Protein AF-A0A6F9BUR2-F1 (afdb_monomer_lite)

Radius of gyration: 15.62 Å; chains: 1; bounding box: 40×24×47 Å

Sequence (152 aa):
MTHLIFPTGSMTHQIFPTGSMTHQIFPTGSMTHQIFPTGSMTHQIFPTGSMTHQIFPTGSMTHQLCPKGSMTHLIFPTGSMTHQIFPTDIFYRFYDPPDISYWFHDPPDITYRFHDLPDISYRFHDPPDISYRFHDPPDISYRFHDPPDISY

Secondary structure (DSSP, 8-state):
-EEEE---SEEEEEE---SSEEEEE---SEEEEEE--SSEEEEEE--SSEEEEEE--SSEEEEEE--SS-EEEEE--SS-EEEEE---S---B-----S-EEEEES--S--EE--S--S-EEEEES--S--EE-SS----EEEEES------

Foldseek 3Di:
DEAEEEADEEDEEEDEAEEEYEYEYEYAEEYEYEYEYAYEYEYEYEYQYEYEYEYEYAYEYEYEYEYNYEYEYEYHYPYAYDYEYEYDDYEYEYEDDAAYEYEYEDDPAYEYEYDDDDEYEYEYEDDEPYDYDDDDDDDYHYDYDDDYDDDD

pLDDT: mean 70.9, std 20.81, range [29.42, 96.5]

Structure (mmCIF, N/CA/C/O backbone):
data_AF-A0A6F9BUR2-F1
#
_entry.id   AF-A0A6F9BUR2-F1
#
loop_
_atom_site.group_PDB
_atom_site.id
_atom_site.type_symbol
_atom_site.label_atom_id
_atom_site.label_alt_id
_atom_site.label_comp_id
_atom_site.label_asym_id
_atom_site.label_entity_id
_atom_site.label_seq_id
_atom_site.pdbx_PDB_ins_code
_atom_site.Cartn_x
_atom_site.Cartn_y
_atom_site.Cartn_z
_atom_site.occupancy
_atom_site.B_iso_or_equiv
_atom_site.auth_seq_id
_atom_site.auth_comp_id
_atom_site.auth_asym_id
_atom_site.auth_atom_id
_atom_site.pdbx_PDB_model_num
ATOM 1 N N . MET A 1 1 ? -4.525 -10.184 14.004 1.00 90.44 1 MET A N 1
ATOM 2 C CA . MET A 1 1 ? -5.725 -9.316 14.128 1.00 90.44 1 MET A CA 1
ATOM 3 C C . MET A 1 1 ? -6.106 -8.829 12.739 1.00 90.44 1 MET A C 1
ATOM 5 O O . MET A 1 1 ? -5.194 -8.565 11.968 1.00 90.44 1 MET A O 1
ATOM 9 N N . THR A 1 2 ? -7.395 -8.682 12.430 1.00 93.38 2 THR A N 1
ATOM 10 C CA . THR A 1 2 ? -7.849 -8.095 11.158 1.00 93.38 2 THR A CA 1
ATOM 11 C C . THR A 1 2 ? -8.564 -6.771 11.409 1.00 93.38 2 THR A C 1
ATOM 13 O O . THR A 1 2 ? -9.394 -6.697 12.313 1.00 93.38 2 THR A O 1
ATOM 16 N N . HIS A 1 3 ? -8.248 -5.741 10.622 1.00 93.81 3 HIS A N 1
ATOM 17 C CA . HIS A 1 3 ? -8.877 -4.422 10.691 1.00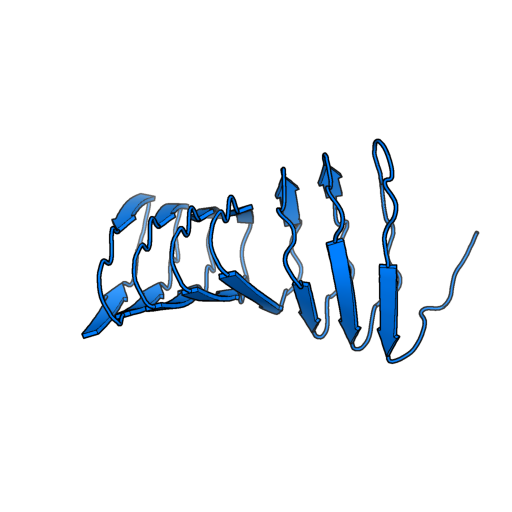 93.81 3 HIS A CA 1
ATOM 18 C C . HIS A 1 3 ? -9.359 -3.978 9.305 1.00 93.81 3 HIS A C 1
ATOM 20 O O . HIS A 1 3 ? -8.564 -3.916 8.367 1.00 93.81 3 HIS A O 1
ATOM 26 N N . LEU A 1 4 ? -10.650 -3.667 9.186 1.00 96.44 4 LEU A N 1
ATOM 27 C CA . LEU A 1 4 ? -11.358 -3.419 7.927 1.00 96.44 4 LEU A CA 1
ATOM 28 C C . LEU A 1 4 ? -12.094 -2.078 7.989 1.00 96.44 4 LEU A C 1
ATOM 30 O O . LEU A 1 4 ? -12.817 -1.834 8.955 1.00 96.44 4 LEU A O 1
ATOM 34 N N . ILE A 1 5 ? -11.924 -1.219 6.978 1.00 94.06 5 ILE A N 1
ATOM 35 C CA . ILE A 1 5 ? -12.526 0.126 6.961 1.00 94.06 5 ILE A CA 1
ATOM 36 C C . ILE A 1 5 ? -13.058 0.477 5.572 1.00 94.06 5 ILE A C 1
ATOM 38 O O . ILE A 1 5 ? -12.388 0.260 4.561 1.00 94.06 5 ILE A O 1
ATOM 42 N N . PHE A 1 6 ? -14.229 1.118 5.553 1.00 95.69 6 PHE A N 1
ATOM 43 C CA . PHE A 1 6 ? -14.920 1.584 4.347 1.00 95.69 6 PHE A CA 1
ATOM 44 C C . PHE A 1 6 ? -15.218 3.092 4.420 1.00 95.69 6 PHE A C 1
ATOM 46 O O . PHE A 1 6 ? -16.336 3.494 4.744 1.00 95.69 6 PHE A O 1
ATOM 53 N N . PRO A 1 7 ? -14.219 3.955 4.171 1.00 90.50 7 PRO A N 1
ATOM 54 C CA . PRO A 1 7 ? -14.398 5.399 4.178 1.00 90.50 7 PRO A CA 1
ATOM 55 C C . PRO A 1 7 ? -15.348 5.923 3.100 1.00 90.50 7 PRO A C 1
ATOM 57 O O . PRO A 1 7 ? -15.116 5.707 1.907 1.00 90.50 7 PRO A O 1
ATOM 60 N N . THR A 1 8 ? -16.336 6.723 3.506 1.00 88.19 8 THR A N 1
ATOM 61 C CA . THR A 1 8 ? -17.154 7.542 2.599 1.00 88.19 8 THR A CA 1
ATOM 62 C C . THR A 1 8 ? -16.963 9.023 2.928 1.00 88.19 8 THR A C 1
ATOM 64 O O . THR A 1 8 ? -17.101 9.414 4.086 1.00 88.19 8 THR A O 1
ATOM 67 N N . GLY A 1 9 ? -16.660 9.857 1.931 1.00 87.00 9 GLY A N 1
ATOM 68 C CA . GLY A 1 9 ? -16.415 11.293 2.128 1.00 87.00 9 GLY A CA 1
ATOM 69 C C . GLY A 1 9 ? -14.948 11.640 2.409 1.00 87.00 9 GLY A C 1
ATOM 70 O O . GLY A 1 9 ? -14.052 10.965 1.911 1.00 87.00 9 GLY A O 1
ATOM 71 N N . SER A 1 10 ? -14.702 12.728 3.146 1.00 93.94 10 SER A N 1
ATOM 72 C CA . SER A 1 10 ? -13.347 13.192 3.480 1.00 93.94 10 SER A CA 1
ATOM 73 C C . SER A 1 10 ? -12.904 12.637 4.830 1.00 93.94 10 SER A C 1
ATOM 75 O O . SER A 1 10 ? -13.572 12.906 5.829 1.00 93.94 10 SER A O 1
ATOM 77 N N . MET A 1 11 ? -11.803 11.881 4.884 1.00 94.19 11 MET A N 1
ATOM 78 C CA . MET A 1 11 ? -11.294 11.312 6.138 1.00 94.19 11 MET A CA 1
ATOM 79 C C . MET A 1 11 ? -9.768 11.308 6.240 1.00 94.19 11 MET A C 1
ATOM 81 O O . MET A 1 11 ? -9.056 11.084 5.263 1.00 94.19 11 MET A O 1
ATOM 85 N N . THR A 1 12 ? -9.283 11.457 7.471 1.00 95.06 12 THR A N 1
ATOM 86 C CA . THR A 1 12 ? -7.897 11.163 7.844 1.00 95.06 12 THR A CA 1
ATOM 87 C C . THR A 1 12 ? -7.883 9.925 8.727 1.00 95.06 12 THR A C 1
ATOM 89 O O . THR A 1 12 ? -8.633 9.855 9.700 1.00 95.06 12 THR A O 1
ATOM 92 N N . HIS A 1 13 ? -7.036 8.949 8.404 1.00 94.12 13 HIS A N 1
ATOM 93 C CA . HIS A 1 13 ? -6.925 7.718 9.179 1.00 94.12 13 HIS A CA 1
ATOM 94 C C . HIS A 1 13 ? -5.467 7.321 9.424 1.00 94.12 13 HIS A C 1
ATOM 96 O O . HIS A 1 13 ? -4.675 7.242 8.486 1.00 94.12 13 HIS A O 1
ATOM 102 N N . GLN A 1 14 ? -5.135 7.033 10.682 1.00 95.56 14 GLN A N 1
ATOM 103 C CA . GLN A 1 14 ? -3.802 6.621 11.118 1.00 95.56 14 GLN A CA 1
ATOM 104 C C . GLN A 1 14 ? -3.872 5.318 11.914 1.00 95.56 14 GLN A C 1
ATOM 106 O O . GLN A 1 14 ? -4.780 5.156 12.732 1.00 95.56 14 GLN A O 1
ATOM 111 N N . ILE A 1 15 ? -2.899 4.422 11.719 1.00 93.62 15 ILE A N 1
ATOM 112 C CA . ILE A 1 15 ? -2.763 3.190 12.515 1.00 93.62 15 ILE A CA 1
ATOM 113 C C . ILE A 1 15 ? -1.310 2.859 12.867 1.00 93.62 15 ILE A C 1
ATOM 115 O O . ILE A 1 15 ? -0.385 3.108 12.093 1.00 93.62 15 ILE A O 1
ATOM 119 N N . PHE A 1 16 ? -1.143 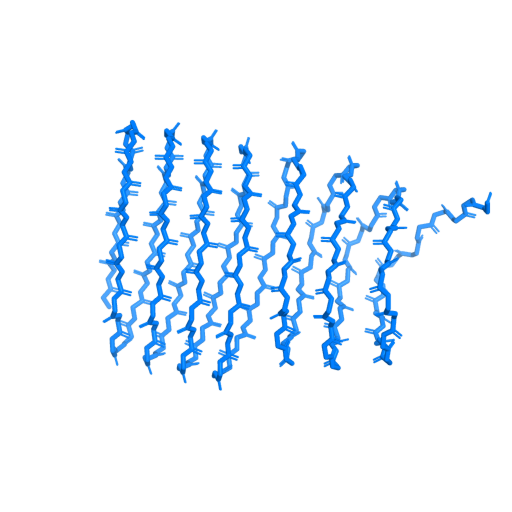2.234 14.036 1.00 94.88 16 PHE A N 1
ATOM 120 C CA . PHE A 1 16 ? 0.149 1.911 14.654 1.00 94.88 16 PHE A CA 1
ATOM 121 C C . PHE A 1 16 ? 0.188 0.445 15.135 1.00 94.88 16 PHE A C 1
ATOM 123 O O . PHE A 1 16 ? 0.135 0.184 16.340 1.00 94.88 16 PHE A O 1
ATOM 130 N N . PRO A 1 17 ? 0.189 -0.552 14.233 1.00 90.69 17 PRO A N 1
ATOM 131 C CA . PRO A 1 17 ? 0.186 -1.953 14.643 1.00 90.69 17 PRO A CA 1
ATOM 132 C C . PRO A 1 17 ? 1.563 -2.423 15.133 1.00 90.69 17 PRO A C 1
ATOM 134 O O . PRO A 1 17 ? 2.567 -2.300 14.431 1.00 90.69 17 PRO A O 1
ATOM 137 N N . THR A 1 18 ? 1.593 -3.026 16.324 1.00 89.50 18 THR A N 1
ATOM 138 C CA . THR A 1 18 ? 2.821 -3.518 16.981 1.00 89.50 18 THR A CA 1
ATOM 139 C C . THR A 1 18 ? 3.006 -5.038 16.931 1.00 89.50 18 THR A C 1
ATOM 141 O O . THR A 1 18 ? 4.087 -5.542 17.214 1.00 89.50 18 THR A O 1
ATOM 144 N N . GLY A 1 19 ? 1.964 -5.785 16.556 1.00 89.12 19 GLY A N 1
ATOM 145 C CA . GLY A 1 19 ? 1.982 -7.245 16.416 1.00 89.12 19 GLY A CA 1
ATOM 146 C C . GLY A 1 19 ? 1.638 -7.694 14.997 1.00 89.12 19 GLY A C 1
ATOM 147 O O . GLY A 1 19 ? 1.762 -6.924 14.050 1.00 89.12 19 GLY A O 1
ATOM 148 N N . SER A 1 20 ? 1.174 -8.939 14.849 1.00 94.56 20 SER A N 1
ATOM 149 C CA . SER A 1 20 ? 0.698 -9.443 13.556 1.00 94.56 20 SER A CA 1
ATOM 150 C C . SER A 1 20 ? -0.698 -8.900 13.211 1.00 94.56 20 SER A C 1
ATOM 152 O O . SER A 1 20 ? -1.690 -9.201 13.898 1.00 94.56 20 SER A O 1
ATOM 154 N N . MET A 1 21 ? -0.787 -8.097 12.146 1.00 95.19 21 MET A N 1
ATOM 155 C CA . MET A 1 21 ? -2.038 -7.490 11.677 1.00 95.19 21 MET A CA 1
ATOM 156 C C . MET A 1 21 ? -2.237 -7.655 10.168 1.00 95.19 21 MET A C 1
ATOM 158 O O . MET A 1 21 ? -1.326 -7.437 9.375 1.00 95.19 21 MET A O 1
ATOM 162 N N . THR A 1 22 ? -3.478 -7.931 9.779 1.00 96.25 22 THR A N 1
ATOM 163 C CA . THR A 1 22 ? -3.977 -7.693 8.425 1.00 96.25 22 THR A CA 1
ATOM 164 C C . THR A 1 22 ? -4.857 -6.447 8.438 1.00 96.25 22 THR A C 1
ATOM 166 O O . THR A 1 22 ? -5.807 -6.373 9.219 1.00 96.25 22 THR A O 1
ATOM 169 N N . HIS A 1 23 ? -4.557 -5.464 7.593 1.00 96.25 23 HIS A N 1
ATOM 170 C CA . HIS A 1 23 ? -5.360 -4.250 7.465 1.00 96.25 23 HIS A CA 1
ATOM 171 C C . HIS A 1 23 ? -5.807 -4.035 6.026 1.00 96.25 23 HIS A C 1
ATOM 173 O O . HIS A 1 23 ? -4.970 -3.983 5.125 1.00 96.25 23 HIS A O 1
ATOM 179 N N . GLN A 1 24 ? -7.112 -3.864 5.838 1.00 96.50 24 GLN A N 1
ATOM 180 C CA . GLN A 1 24 ? -7.725 -3.598 4.544 1.00 96.50 24 GLN A CA 1
ATOM 181 C C . GLN A 1 24 ? -8.527 -2.296 4.581 1.00 96.50 24 GLN A C 1
ATOM 183 O O . GLN A 1 24 ? -9.287 -2.055 5.528 1.00 96.50 24 GLN A O 1
ATOM 188 N N . ILE A 1 25 ? -8.384 -1.475 3.540 1.00 95.25 25 ILE A N 1
ATOM 189 C CA . ILE A 1 25 ? -9.086 -0.193 3.428 1.00 95.25 25 ILE A CA 1
ATOM 190 C C . ILE A 1 25 ? -9.626 0.052 2.015 1.00 95.25 25 ILE A C 1
ATOM 192 O O . ILE A 1 25 ? -8.930 -0.145 1.018 1.00 95.25 25 ILE A O 1
ATOM 196 N N . PHE A 1 26 ? -10.879 0.507 1.949 1.00 95.31 26 PHE A N 1
ATOM 197 C CA . PHE A 1 26 ? -11.633 0.699 0.704 1.00 95.31 26 PHE A CA 1
ATOM 198 C C . PHE A 1 26 ? -12.236 2.115 0.637 1.00 95.31 26 PHE A C 1
ATOM 200 O O . PHE A 1 26 ? -13.441 2.285 0.847 1.00 95.31 26 PHE A O 1
ATOM 207 N N . PRO A 1 27 ? -11.423 3.170 0.435 1.00 92.38 27 PRO A N 1
ATOM 208 C CA . PRO A 1 27 ? -11.922 4.538 0.430 1.00 92.38 27 PRO A CA 1
ATOM 209 C C . PRO A 1 27 ? -12.571 4.913 -0.903 1.00 92.38 27 PRO A C 1
ATOM 211 O O . PRO A 1 27 ? -11.995 4.728 -1.977 1.00 92.38 27 PRO A O 1
ATOM 214 N N . THR A 1 28 ? -13.760 5.511 -0.810 1.00 90.81 28 THR A N 1
ATOM 215 C CA . THR A 1 28 ? -14.534 5.985 -1.973 1.00 90.81 28 THR A CA 1
ATOM 216 C C . THR A 1 28 ? -14.525 7.507 -2.145 1.00 90.81 28 THR A C 1
ATOM 218 O O . THR A 1 28 ? -14.855 8.001 -3.218 1.00 90.81 28 THR A O 1
ATOM 221 N N . GLY A 1 29 ? -14.137 8.259 -1.109 1.00 88.44 29 GLY A N 1
ATOM 222 C CA . GLY A 1 29 ? -14.029 9.721 -1.137 1.00 88.44 29 GLY A CA 1
ATOM 223 C C . GLY A 1 29 ? -12.583 10.225 -1.151 1.00 88.44 29 GLY A C 1
ATOM 224 O O . GLY A 1 29 ? -11.706 9.597 -1.738 1.00 88.44 29 GLY A O 1
ATOM 225 N N . SER A 1 30 ? -12.339 11.371 -0.515 1.00 92.00 30 SER A N 1
ATOM 226 C CA . SER A 1 30 ? -10.984 11.900 -0.327 1.00 92.00 30 SER A CA 1
ATOM 227 C C . SER A 1 30 ? -10.394 11.335 0.961 1.00 92.00 30 SER A C 1
ATOM 229 O O . SER A 1 30 ? -11.011 11.456 2.020 1.00 92.00 30 SER A O 1
ATOM 231 N N . MET A 1 31 ? -9.216 10.721 0.906 1.00 93.88 31 MET A N 1
ATOM 232 C CA . MET A 1 31 ? -8.597 10.159 2.102 1.00 93.88 31 MET A CA 1
ATOM 233 C C . MET A 1 31 ? -7.117 10.495 2.225 1.00 93.88 31 MET A C 1
ATOM 235 O O . MET A 1 31 ? -6.346 10.305 1.290 1.00 93.88 31 MET A O 1
ATOM 239 N N . THR A 1 32 ? -6.714 10.868 3.438 1.00 94.94 32 THR A N 1
ATOM 240 C CA . THR A 1 32 ? -5.319 10.790 3.873 1.00 94.94 32 THR A CA 1
ATOM 241 C C . THR A 1 32 ? -5.162 9.591 4.799 1.00 94.94 32 THR A C 1
ATOM 243 O O . THR A 1 32 ? -5.810 9.525 5.846 1.00 94.94 32 THR A O 1
ATOM 246 N N . HIS A 1 33 ? -4.308 8.640 4.434 1.00 95.06 33 HIS A N 1
ATOM 247 C CA . HIS A 1 33 ? -4.066 7.445 5.234 1.00 95.06 33 HIS A CA 1
ATOM 248 C C . HIS A 1 33 ? -2.587 7.265 5.545 1.00 95.06 33 HIS A C 1
ATOM 250 O O . HIS A 1 33 ? -1.771 7.214 4.625 1.00 95.06 33 HIS A O 1
ATOM 256 N N . GLN A 1 34 ? -2.258 7.124 6.828 1.00 94.62 34 GLN A N 1
ATOM 257 C CA . GLN A 1 34 ? -0.896 6.864 7.284 1.00 94.62 34 GLN A CA 1
ATOM 258 C C . GLN A 1 34 ? -0.814 5.583 8.117 1.00 94.62 34 GLN A C 1
ATOM 260 O O . GLN A 1 34 ? -1.697 5.305 8.934 1.00 94.62 34 GLN A O 1
ATOM 265 N N . ILE A 1 35 ? 0.263 4.818 7.942 1.00 93.44 35 ILE A N 1
ATOM 266 C CA . ILE A 1 35 ? 0.499 3.574 8.685 1.00 93.44 35 ILE A CA 1
ATOM 267 C C . ILE A 1 35 ? 1.938 3.526 9.184 1.00 93.44 35 ILE A C 1
ATOM 269 O O . ILE A 1 35 ? 2.876 3.746 8.418 1.00 93.44 35 ILE A O 1
ATOM 273 N N . PHE A 1 36 ? 2.092 3.159 10.454 1.00 93.38 36 PHE A N 1
ATOM 274 C CA . PHE A 1 36 ? 3.373 3.033 11.144 1.00 93.38 36 PHE A CA 1
ATOM 275 C C . PHE A 1 36 ? 3.499 1.636 11.785 1.00 93.38 36 PHE A C 1
ATOM 277 O O . PHE A 1 36 ? 3.333 1.497 13.001 1.00 93.38 36 PHE A O 1
ATOM 284 N N . PRO A 1 37 ? 3.696 0.561 10.999 1.00 90.81 37 PRO A N 1
ATOM 285 C CA . PRO A 1 37 ? 3.790 -0.785 11.547 1.00 90.81 37 PRO A CA 1
ATOM 286 C C . PRO A 1 37 ? 5.180 -1.065 12.124 1.00 90.81 37 PRO A C 1
ATOM 288 O O . PRO A 1 37 ? 6.196 -0.907 11.443 1.00 90.81 37 PRO A O 1
ATOM 291 N N . THR A 1 38 ? 5.213 -1.564 13.359 1.00 90.25 38 THR A N 1
ATOM 292 C CA . THR A 1 38 ? 6.449 -2.041 14.004 1.00 90.25 38 THR A CA 1
ATOM 293 C C . THR A 1 38 ? 6.525 -3.569 14.097 1.00 90.25 38 THR A C 1
ATOM 295 O O . THR A 1 38 ? 7.606 -4.117 14.294 1.00 90.25 38 THR A O 1
ATOM 298 N N . GLY A 1 39 ? 5.397 -4.266 13.907 1.00 88.38 39 GLY A N 1
ATOM 299 C CA . GLY A 1 39 ? 5.306 -5.730 13.845 1.00 88.38 39 GLY A CA 1
ATOM 300 C C . GLY A 1 39 ? 5.310 -6.298 12.419 1.00 88.38 39 GLY A C 1
ATOM 301 O O . GLY A 1 39 ? 5.814 -5.685 11.481 1.00 88.38 39 GLY A O 1
ATOM 302 N N . SER A 1 40 ? 4.730 -7.491 12.251 1.00 92.31 40 SER A N 1
ATOM 303 C CA . SER A 1 40 ? 4.473 -8.077 10.928 1.00 92.31 40 SER A CA 1
ATOM 304 C C . SER A 1 40 ? 3.105 -7.627 10.414 1.00 92.31 40 SER A C 1
ATOM 306 O O . SER A 1 40 ? 2.093 -7.835 11.087 1.00 92.31 40 SER A O 1
ATOM 308 N N . MET A 1 41 ? 3.049 -7.018 9.233 1.00 93.94 41 MET A N 1
ATOM 309 C CA . MET A 1 41 ? 1.806 -6.477 8.692 1.00 93.94 41 MET A CA 1
ATOM 310 C C . MET A 1 41 ? 1.558 -6.896 7.248 1.00 93.94 41 MET A C 1
ATOM 312 O O . MET A 1 41 ? 2.416 -6.738 6.385 1.00 93.94 41 MET A O 1
ATOM 316 N N . THR A 1 42 ? 0.332 -7.330 6.970 1.00 95.25 42 THR A N 1
ATOM 317 C CA . THR A 1 42 ? -0.213 -7.350 5.611 1.00 95.25 42 THR A CA 1
ATOM 318 C C . THR A 1 42 ? -1.158 -6.168 5.462 1.00 95.25 42 THR A C 1
ATOM 320 O O . THR A 1 42 ? -2.175 -6.098 6.156 1.00 95.25 42 THR A O 1
ATOM 323 N N . HIS A 1 43 ? -0.836 -5.233 4.575 1.00 94.94 43 HIS A N 1
ATOM 324 C CA . HIS A 1 43 ? -1.702 -4.108 4.251 1.00 94.94 43 HIS A CA 1
ATOM 325 C C . HIS A 1 43 ? -2.203 -4.213 2.814 1.00 94.94 43 HIS A C 1
ATOM 327 O O . HIS A 1 43 ? -1.416 -4.458 1.900 1.00 94.94 43 HIS A O 1
ATOM 333 N N . GLN A 1 44 ? -3.507 -4.029 2.629 1.00 94.62 44 GLN A N 1
ATOM 334 C CA . GLN A 1 44 ? -4.123 -3.942 1.315 1.00 94.62 44 GLN A CA 1
ATOM 335 C C . GLN A 1 44 ? -5.035 -2.723 1.229 1.00 94.62 44 GLN A C 1
ATOM 337 O O . GLN A 1 44 ? -5.766 -2.399 2.170 1.00 94.62 44 GLN A O 1
ATOM 342 N N . ILE A 1 45 ? -5.015 -2.068 0.079 1.00 92.19 45 ILE A N 1
ATOM 343 C CA . ILE A 1 45 ? -5.689 -0.789 -0.120 1.00 92.19 45 ILE A CA 1
ATOM 344 C C . ILE A 1 45 ? -6.248 -0.697 -1.537 1.00 92.19 45 ILE A C 1
ATOM 346 O O . ILE A 1 45 ? -5.553 -0.926 -2.529 1.00 92.19 45 ILE A O 1
ATOM 350 N N . PHE A 1 46 ? -7.539 -0.370 -1.603 1.00 92.44 46 PHE A N 1
ATOM 351 C CA . PHE A 1 46 ? -8.343 -0.391 -2.825 1.00 92.44 46 PHE A CA 1
ATOM 352 C C . PHE A 1 46 ? -9.095 0.942 -2.996 1.00 92.44 46 PHE A C 1
ATOM 354 O O . PHE A 1 46 ? -10.314 0.995 -2.805 1.00 92.44 46 PHE A O 1
ATOM 361 N N . PRO A 1 47 ? -8.393 2.055 -3.279 1.00 89.38 47 PRO A N 1
ATOM 362 C CA . PRO A 1 47 ? -9.020 3.363 -3.400 1.00 89.38 47 PRO A CA 1
ATOM 363 C C . PRO A 1 47 ? -9.745 3.518 -4.736 1.00 89.38 47 PRO A C 1
ATOM 365 O O . PRO A 1 47 ? -9.182 3.234 -5.794 1.00 89.38 47 PRO A O 1
ATOM 368 N N . THR A 1 48 ? -10.972 4.037 -4.690 1.00 88.62 48 THR A N 1
ATOM 369 C CA . THR A 1 48 ? -11.717 4.473 -5.887 1.00 88.62 48 THR A CA 1
ATOM 370 C C . THR A 1 48 ? -11.879 5.993 -5.966 1.00 88.62 48 THR A C 1
ATOM 372 O O . THR A 1 48 ? -12.291 6.505 -7.000 1.00 88.62 48 THR A O 1
ATOM 375 N N . GLY A 1 49 ? -11.585 6.716 -4.880 1.00 85.44 49 GLY A N 1
ATOM 376 C CA . GLY A 1 49 ? -11.591 8.180 -4.821 1.00 85.44 49 GLY A CA 1
ATOM 377 C C . GLY A 1 49 ? -10.192 8.796 -4.945 1.00 85.44 49 GLY A C 1
ATOM 378 O O . GLY A 1 49 ? -9.306 8.22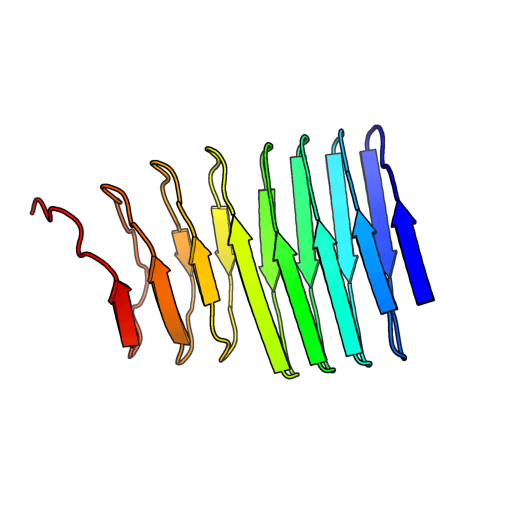3 -5.571 1.00 85.44 49 GLY A O 1
ATOM 379 N N . SER A 1 50 ? -9.993 9.970 -4.339 1.00 87.00 50 SER A N 1
ATOM 380 C CA . SER A 1 50 ? -8.675 10.616 -4.253 1.00 87.00 50 SER A CA 1
ATOM 381 C C . SER A 1 50 ? -7.974 10.194 -2.967 1.00 87.00 50 SER A C 1
ATOM 383 O O . SER A 1 50 ? -8.571 10.279 -1.892 1.00 87.00 50 SER A O 1
ATOM 385 N N . MET A 1 51 ? -6.717 9.763 -3.046 1.00 87.94 51 MET A N 1
ATOM 386 C CA . MET A 1 51 ? -6.001 9.280 -1.872 1.00 87.94 51 MET A CA 1
ATOM 387 C C . MET A 1 51 ? -4.566 9.785 -1.769 1.00 87.94 51 MET A C 1
ATOM 389 O O . MET A 1 51 ? -3.777 9.667 -2.701 1.00 87.94 51 MET A O 1
ATOM 393 N N . THR A 1 52 ? -4.204 10.247 -0.578 1.00 89.94 52 THR A N 1
ATOM 394 C CA . THR A 1 52 ? -2.811 10.370 -0.151 1.00 89.94 52 THR A CA 1
ATOM 395 C C . THR A 1 52 ? -2.522 9.242 0.824 1.00 89.94 52 THR A C 1
ATOM 397 O O . THR A 1 52 ? -3.103 9.195 1.911 1.00 89.94 52 THR A O 1
ATOM 400 N N . HIS A 1 53 ? -1.635 8.328 0.448 1.00 89.25 53 HIS A N 1
ATOM 401 C CA . HIS A 1 53 ? -1.249 7.204 1.289 1.00 89.25 53 HIS A CA 1
ATOM 402 C C . HIS A 1 53 ? 0.235 7.277 1.641 1.00 89.25 53 HIS A C 1
ATOM 404 O O . HIS A 1 53 ? 1.074 7.435 0.757 1.00 89.25 53 HIS A O 1
ATOM 410 N N . GLN A 1 54 ? 0.543 7.195 2.936 1.00 88.94 54 GLN A N 1
ATOM 411 C CA . GLN A 1 54 ? 1.908 7.205 3.450 1.00 88.94 54 GLN A CA 1
ATOM 412 C C . GLN A 1 54 ? 2.165 6.002 4.357 1.00 88.94 54 GLN A C 1
ATOM 414 O O . GLN A 1 54 ? 1.341 5.672 5.214 1.00 88.94 54 GLN A O 1
ATOM 419 N N . ILE A 1 55 ? 3.329 5.379 4.208 1.00 87.44 55 ILE A N 1
ATOM 420 C CA . ILE A 1 55 ? 3.697 4.188 4.973 1.00 87.44 55 ILE A CA 1
ATOM 421 C C . ILE A 1 55 ? 5.101 4.347 5.543 1.00 87.44 55 ILE A C 1
ATOM 423 O O . ILE A 1 55 ? 6.036 4.660 4.813 1.00 87.44 55 ILE A O 1
ATOM 427 N N . PHE A 1 56 ? 5.249 4.070 6.836 1.00 87.81 56 PHE A N 1
ATOM 428 C CA . PHE A 1 56 ? 6.505 4.174 7.579 1.00 87.81 56 PHE A CA 1
ATOM 429 C C . PHE A 1 56 ? 6.781 2.868 8.345 1.00 87.81 56 PHE A C 1
ATOM 431 O O . PHE A 1 56 ? 6.645 2.829 9.572 1.00 87.81 56 PHE A O 1
ATOM 438 N N . PRO A 1 57 ? 7.076 1.749 7.660 1.00 83.75 57 PRO A N 1
ATOM 439 C CA . PRO A 1 57 ? 7.282 0.475 8.331 1.00 83.75 57 PRO A CA 1
ATOM 440 C C . PRO A 1 57 ? 8.681 0.370 8.933 1.00 83.75 57 PRO A C 1
ATOM 442 O O . PRO A 1 57 ? 9.690 0.581 8.257 1.00 83.75 57 PRO A O 1
ATOM 445 N N . THR A 1 58 ? 8.732 -0.032 10.200 1.00 83.69 58 THR A N 1
ATOM 446 C CA . THR A 1 58 ? 9.974 -0.422 10.886 1.00 83.69 58 THR A CA 1
ATOM 447 C C . THR A 1 58 ? 10.062 -1.939 11.089 1.00 83.69 58 THR A C 1
ATOM 449 O O . THR A 1 58 ? 11.128 -2.459 11.401 1.00 83.69 58 THR A O 1
ATOM 452 N N . GLY A 1 59 ? 8.941 -2.655 10.938 1.00 81.88 59 GLY A N 1
ATOM 453 C CA . GLY A 1 59 ? 8.855 -4.116 10.997 1.00 81.88 59 GLY A CA 1
ATOM 454 C C . GLY A 1 59 ? 8.887 -4.788 9.619 1.00 81.88 59 GLY A C 1
ATOM 455 O O . GLY A 1 59 ? 9.455 -4.261 8.665 1.00 81.88 59 GLY A O 1
ATOM 456 N N . SER A 1 60 ? 8.265 -5.965 9.510 1.00 86.19 60 SER A N 1
ATOM 457 C CA . SER A 1 60 ? 8.094 -6.666 8.229 1.00 86.19 60 SER A CA 1
ATOM 458 C C . SER A 1 60 ? 6.727 -6.341 7.634 1.00 86.19 60 SER A C 1
ATOM 460 O O . SER A 1 60 ? 5.705 -6.521 8.298 1.00 86.19 60 SER A O 1
ATOM 462 N N . MET A 1 61 ? 6.690 -5.888 6.383 1.00 87.19 61 MET A N 1
ATOM 463 C CA . MET A 1 61 ? 5.453 -5.489 5.721 1.00 87.19 61 MET A CA 1
ATOM 464 C C . MET A 1 61 ? 5.289 -6.135 4.350 1.00 87.19 61 MET A C 1
ATOM 466 O O . MET A 1 61 ? 6.175 -6.079 3.504 1.00 87.19 61 MET A O 1
ATOM 470 N N . THR A 1 62 ? 4.107 -6.686 4.099 1.00 89.88 62 THR A N 1
ATOM 471 C CA . THR A 1 62 ? 3.610 -6.933 2.744 1.00 89.88 62 THR A CA 1
ATOM 472 C C . THR A 1 62 ? 2.551 -5.890 2.440 1.00 89.88 62 THR A C 1
ATOM 474 O O . THR A 1 62 ? 1.543 -5.819 3.144 1.00 89.88 62 THR A O 1
ATOM 477 N N . HIS A 1 63 ? 2.777 -5.079 1.413 1.00 88.44 63 HIS A N 1
ATOM 478 C CA . HIS A 1 63 ? 1.848 -4.036 1.005 1.00 88.44 63 HIS A CA 1
ATOM 479 C C . HIS A 1 63 ? 1.360 -4.274 -0.424 1.00 88.44 63 HIS A C 1
ATOM 481 O O . HIS A 1 63 ? 2.166 -4.288 -1.357 1.00 88.44 63 HIS A O 1
ATOM 487 N N . GLN A 1 64 ? 0.047 -4.436 -0.585 1.00 90.12 64 GLN A N 1
ATOM 488 C CA . GLN A 1 64 ? -0.602 -4.585 -1.884 1.00 90.12 64 GLN A CA 1
ATOM 489 C C . GLN A 1 64 ? -1.520 -3.411 -2.168 1.00 90.12 64 GLN A C 1
ATOM 491 O O . GLN A 1 64 ? -2.319 -3.005 -1.321 1.00 90.12 64 GLN A O 1
ATOM 496 N N . LEU A 1 65 ? -1.431 -2.915 -3.394 1.00 86.06 65 LEU A N 1
ATOM 497 C CA . 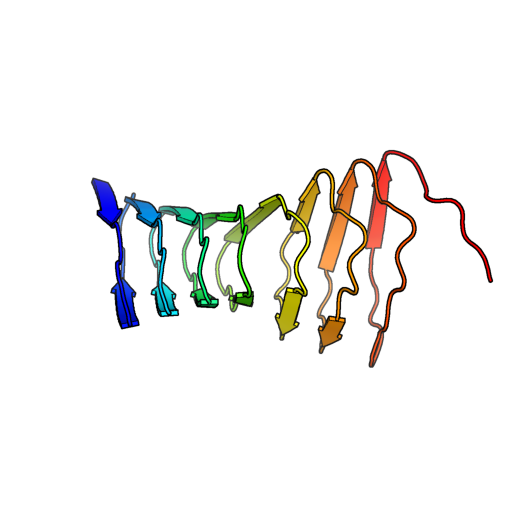LEU A 1 65 ? -2.128 -1.715 -3.790 1.00 86.06 65 LEU A CA 1
ATOM 498 C C . LEU A 1 65 ? -2.833 -1.882 -5.139 1.00 86.06 65 LEU A C 1
ATOM 500 O O . LEU A 1 65 ? -2.187 -2.178 -6.140 1.00 86.06 65 LEU A O 1
ATOM 504 N N . CYS A 1 66 ? -4.150 -1.651 -5.153 1.00 86.81 66 CYS A N 1
ATOM 505 C CA . CYS A 1 66 ? -5.018 -1.810 -6.329 1.00 86.81 66 CYS A CA 1
ATOM 506 C C . CYS A 1 66 ? -5.883 -0.547 -6.541 1.00 86.81 66 CYS A C 1
ATOM 508 O O . CYS A 1 66 ? -7.041 -0.505 -6.109 1.00 86.81 66 CYS A O 1
ATOM 510 N N . PRO A 1 67 ? -5.336 0.519 -7.144 1.00 82.00 67 PRO A N 1
ATOM 511 C CA . PRO A 1 67 ? -5.981 1.829 -7.218 1.00 82.00 67 PRO A CA 1
ATOM 512 C C . PRO A 1 67 ? -6.829 1.966 -8.476 1.00 82.00 67 PRO A C 1
ATOM 514 O O . PRO A 1 67 ? -6.350 1.690 -9.571 1.00 82.00 67 PRO A O 1
ATOM 517 N N . LYS A 1 68 ? -8.050 2.483 -8.312 1.00 81.69 68 LYS A N 1
ATOM 518 C CA . LYS A 1 68 ? -8.963 2.863 -9.406 1.00 81.69 68 LYS A CA 1
ATOM 519 C C . LYS A 1 68 ? -9.261 4.363 -9.465 1.00 81.69 68 LYS A C 1
ATOM 521 O O . LYS A 1 68 ? -10.021 4.800 -10.320 1.00 81.69 68 LYS A O 1
ATOM 526 N N . GLY A 1 69 ? -8.728 5.137 -8.522 1.00 76.31 69 GLY A N 1
ATOM 527 C CA . GLY A 1 69 ? -8.846 6.594 -8.466 1.00 76.31 69 GLY A CA 1
ATOM 528 C C . GLY A 1 69 ? -7.479 7.268 -8.335 1.00 76.31 69 GLY A C 1
ATOM 529 O O . GLY A 1 69 ? -6.451 6.597 -8.271 1.00 76.31 69 GLY A O 1
ATOM 530 N N . SER A 1 70 ? -7.466 8.603 -8.289 1.00 78.88 70 SER A N 1
ATOM 531 C CA . SER A 1 70 ? -6.230 9.390 -8.168 1.00 78.88 70 SER A CA 1
ATOM 532 C C . SER A 1 70 ? -5.489 9.081 -6.868 1.00 78.88 70 SER A C 1
ATOM 534 O O . SER A 1 70 ? -6.099 9.068 -5.795 1.00 78.88 70 SER A O 1
ATOM 536 N N . MET A 1 71 ? -4.170 8.880 -6.940 1.00 80.56 71 MET A N 1
ATOM 537 C CA . MET A 1 71 ? -3.383 8.577 -5.753 1.00 80.56 71 MET A CA 1
ATOM 538 C C . MET A 1 71 ? -1.994 9.212 -5.739 1.00 80.56 71 MET A C 1
ATOM 540 O O . MET A 1 71 ? -1.225 9.130 -6.691 1.00 80.56 71 MET A O 1
ATOM 544 N N . THR A 1 72 ? -1.641 9.764 -4.581 1.00 81.12 72 THR A N 1
ATOM 545 C CA . THR A 1 72 ? -0.251 9.981 -4.172 1.00 81.12 72 THR A CA 1
ATOM 546 C C . THR A 1 72 ? 0.171 8.889 -3.189 1.00 81.12 72 THR A C 1
ATOM 548 O O . THR A 1 72 ? -0.460 8.742 -2.139 1.00 81.12 72 THR A O 1
ATOM 551 N N . HIS A 1 73 ? 1.233 8.143 -3.510 1.00 78.56 73 HIS A N 1
ATOM 552 C CA . HIS A 1 73 ? 1.765 7.075 -2.661 1.00 78.56 73 HIS A CA 1
ATOM 553 C C . HIS A 1 73 ? 3.177 7.399 -2.191 1.00 78.56 73 HIS A C 1
ATOM 555 O O . HIS A 1 73 ? 4.060 7.667 -3.003 1.00 78.56 73 HIS A O 1
ATOM 561 N N . LEU A 1 74 ? 3.397 7.351 -0.883 1.00 78.00 74 LEU A N 1
ATOM 562 C CA . LEU A 1 74 ? 4.680 7.655 -0.265 1.00 78.00 74 LEU A CA 1
ATOM 563 C C . LEU A 1 74 ? 5.067 6.523 0.675 1.00 78.00 74 LEU A C 1
ATOM 565 O O . LEU A 1 74 ? 4.247 6.071 1.478 1.00 78.00 74 LEU A O 1
ATOM 569 N N . ILE A 1 75 ? 6.312 6.073 0.591 1.00 75.56 75 ILE A N 1
ATOM 570 C CA . ILE A 1 75 ? 6.775 4.941 1.378 1.00 75.56 75 ILE A CA 1
ATOM 571 C C . ILE A 1 75 ? 8.162 5.239 1.928 1.00 75.56 75 ILE A C 1
ATOM 573 O O . ILE A 1 75 ? 9.064 5.536 1.162 1.00 75.56 75 ILE A O 1
ATOM 577 N N . PHE A 1 76 ? 8.323 5.092 3.240 1.00 77.88 76 PHE A N 1
ATOM 578 C CA . PHE A 1 76 ? 9.573 5.334 3.957 1.00 77.88 76 PHE A CA 1
ATOM 579 C C . PHE A 1 76 ? 9.940 4.133 4.863 1.00 77.88 76 PHE A C 1
ATOM 581 O O . PHE A 1 76 ? 9.890 4.246 6.094 1.00 77.88 76 PHE A O 1
ATOM 588 N N . PRO A 1 77 ? 10.209 2.930 4.310 1.00 69.69 77 PRO A N 1
ATOM 589 C CA . PRO A 1 77 ? 10.665 1.776 5.072 1.00 69.69 77 PRO A CA 1
ATOM 590 C C . PRO A 1 77 ? 12.027 1.976 5.730 1.00 69.69 77 PRO A C 1
ATOM 592 O O . PRO A 1 77 ? 12.995 2.401 5.116 1.00 69.69 77 PRO A O 1
ATOM 595 N N . THR A 1 78 ? 12.097 1.553 6.986 1.00 73.50 78 THR A N 1
ATOM 596 C CA . THR A 1 78 ? 13.352 1.243 7.692 1.00 73.50 78 THR A CA 1
ATOM 597 C C . THR A 1 78 ? 13.459 -0.249 8.021 1.00 73.50 78 THR A C 1
ATOM 599 O O . THR A 1 78 ? 14.524 -0.728 8.398 1.00 73.50 78 THR A O 1
ATOM 602 N N . GLY A 1 79 ? 12.353 -0.990 7.880 1.00 70.06 79 GLY A N 1
ATOM 603 C CA . GLY A 1 79 ? 12.290 -2.445 7.977 1.00 70.06 79 GLY A CA 1
ATOM 604 C C . GLY A 1 79 ? 12.149 -3.129 6.613 1.00 70.06 79 GLY A C 1
ATOM 605 O O . GLY A 1 79 ? 12.239 -2.503 5.559 1.00 70.06 79 GLY A O 1
ATOM 606 N N . SER A 1 80 ? 11.894 -4.439 6.627 1.00 75.94 80 SER A N 1
ATOM 607 C CA . SER A 1 80 ? 11.708 -5.220 5.400 1.00 75.94 80 SER A CA 1
ATOM 608 C C . SER A 1 80 ? 10.319 -4.984 4.802 1.00 75.94 80 SER A C 1
ATOM 610 O O . SER A 1 80 ? 9.305 -5.173 5.478 1.00 75.94 80 SER A O 1
ATOM 612 N N . MET A 1 81 ? 10.260 -4.632 3.517 1.00 78.62 81 MET A N 1
ATOM 613 C CA . MET A 1 81 ? 9.011 -4.484 2.774 1.00 78.62 81 MET A CA 1
ATOM 614 C C . MET A 1 81 ? 9.018 -5.325 1.499 1.00 78.62 81 MET A C 1
ATOM 616 O O . MET A 1 81 ? 9.976 -5.321 0.733 1.00 78.62 81 MET A O 1
ATOM 620 N N . THR A 1 82 ? 7.886 -5.969 1.229 1.00 79.75 82 THR A N 1
ATOM 621 C CA . THR A 1 82 ? 7.481 -6.363 -0.124 1.00 79.75 82 THR A CA 1
ATOM 622 C C . THR A 1 82 ? 6.344 -5.460 -0.577 1.00 79.75 82 THR A C 1
ATOM 624 O O . THR A 1 82 ? 5.338 -5.344 0.134 1.00 79.75 82 THR A O 1
ATOM 627 N N . HIS A 1 83 ? 6.485 -4.840 -1.749 1.00 76.69 83 HIS A N 1
ATOM 628 C CA . HIS A 1 83 ? 5.453 -3.981 -2.314 1.00 76.69 83 HIS A CA 1
ATOM 629 C C . HIS A 1 83 ? 4.983 -4.477 -3.682 1.00 76.69 83 HIS A C 1
ATOM 631 O O . HIS A 1 83 ? 5.790 -4.683 -4.588 1.00 76.69 83 HIS A O 1
ATOM 637 N N . GLN A 1 84 ? 3.669 -4.654 -3.813 1.00 80.00 84 GLN A N 1
ATOM 638 C CA . GLN A 1 84 ? 3.006 -5.052 -5.051 1.00 80.00 84 GLN A CA 1
ATOM 639 C C . GLN A 1 84 ? 1.969 -4.011 -5.449 1.00 80.00 84 GLN A C 1
ATOM 641 O O . GLN A 1 84 ? 1.161 -3.577 -4.618 1.00 80.00 84 GLN A O 1
ATOM 646 N N . ILE A 1 85 ? 1.982 -3.640 -6.725 1.00 76.12 85 ILE A N 1
ATOM 647 C CA . ILE A 1 85 ? 1.073 -2.643 -7.288 1.00 76.12 85 ILE A CA 1
ATOM 648 C C . ILE A 1 85 ? 0.388 -3.239 -8.518 1.00 76.12 85 ILE A C 1
ATOM 650 O O . ILE A 1 85 ? 1.059 -3.758 -9.409 1.00 76.12 85 ILE A O 1
ATOM 654 N N . PHE A 1 86 ? -0.939 -3.114 -8.555 1.00 77.50 86 PHE A N 1
ATOM 655 C CA . PHE A 1 86 ? -1.814 -3.502 -9.662 1.00 77.50 86 PHE A CA 1
ATOM 656 C C . PHE A 1 86 ? -2.577 -2.252 -10.122 1.00 77.50 86 PHE A C 1
ATOM 658 O O . PHE A 1 86 ? -3.661 -1.966 -9.596 1.00 77.50 86 PHE A O 1
ATOM 665 N N . PRO A 1 87 ? -1.984 -1.426 -10.997 1.00 62.38 87 PRO A N 1
ATOM 666 C CA . PRO A 1 87 ? -2.581 -0.161 -11.380 1.00 62.38 87 PRO A CA 1
ATOM 667 C C . PRO A 1 87 ? -3.696 -0.351 -12.413 1.00 62.38 87 PRO A C 1
ATOM 669 O O . PRO A 1 87 ? -3.610 -1.205 -13.284 1.00 62.38 87 PRO A O 1
ATOM 672 N N . THR A 1 88 ? -4.736 0.479 -12.338 1.00 56.53 88 THR A N 1
ATOM 673 C CA . THR A 1 88 ? -5.719 0.652 -13.419 1.00 56.53 88 THR A CA 1
ATOM 674 C C . THR A 1 88 ? -5.796 2.149 -13.720 1.00 56.53 88 THR A C 1
ATOM 676 O O . THR A 1 88 ? -6.195 2.901 -12.840 1.00 56.53 88 THR A O 1
ATOM 679 N N . ASP A 1 89 ? -5.305 2.573 -14.888 1.00 51.94 89 ASP A N 1
ATOM 680 C CA . ASP A 1 89 ? -5.295 3.923 -15.482 1.00 51.94 89 ASP A CA 1
ATOM 681 C C . ASP A 1 89 ? -5.304 5.130 -14.527 1.00 51.94 89 ASP A C 1
ATOM 683 O O . ASP A 1 89 ? -6.320 5.809 -14.412 1.00 51.94 89 ASP A O 1
ATOM 687 N N . ILE A 1 90 ? -4.176 5.464 -13.882 1.00 49.62 90 ILE A N 1
ATOM 688 C CA . ILE A 1 90 ? -4.004 6.709 -13.103 1.00 49.62 90 ILE A CA 1
ATOM 689 C C . ILE A 1 90 ? -2.519 7.097 -12.976 1.00 49.62 90 ILE A C 1
ATOM 691 O O . ILE A 1 90 ? -1.642 6.249 -12.895 1.00 49.62 90 ILE A O 1
ATOM 695 N N . PHE A 1 91 ? -2.239 8.403 -12.877 1.00 52.12 91 PHE A N 1
ATOM 696 C CA . PHE A 1 91 ? -0.925 8.956 -12.528 1.00 52.12 91 PHE A CA 1
ATOM 697 C C . PHE A 1 91 ? -0.448 8.526 -11.132 1.00 52.12 91 PHE A C 1
ATOM 699 O O . PHE A 1 91 ? -1.051 8.903 -10.127 1.00 52.12 91 PHE A O 1
ATOM 706 N N . TYR A 1 92 ? 0.700 7.847 -11.071 1.00 53.69 92 TYR A N 1
ATOM 707 C CA . TYR A 1 92 ? 1.398 7.537 -9.823 1.00 53.69 92 TYR A CA 1
ATOM 708 C C . TYR A 1 92 ? 2.622 8.418 -9.645 1.00 53.69 92 TYR A C 1
ATOM 710 O O . TYR A 1 92 ? 3.398 8.652 -10.576 1.00 53.69 92 TYR A O 1
ATOM 718 N N . ARG A 1 93 ? 2.820 8.877 -8.412 1.00 57.22 93 ARG A N 1
ATOM 719 C CA . ARG A 1 93 ? 4.032 9.582 -8.024 1.00 57.22 93 ARG A CA 1
ATOM 720 C C . ARG A 1 93 ? 4.622 8.941 -6.785 1.00 57.22 93 ARG A C 1
ATOM 722 O O . ARG A 1 93 ? 3.941 8.871 -5.765 1.00 57.22 93 ARG A O 1
ATOM 729 N N . PHE A 1 94 ? 5.877 8.529 -6.910 1.00 57.31 94 PHE A N 1
ATOM 730 C CA . PHE A 1 94 ? 6.689 7.988 -5.829 1.00 57.31 94 PHE A CA 1
ATOM 731 C C . PHE A 1 94 ? 7.768 9.003 -5.455 1.00 57.31 94 PHE A C 1
ATOM 733 O O . PHE A 1 94 ? 8.246 9.760 -6.309 1.00 57.31 94 PHE A O 1
ATOM 740 N N . TYR A 1 95 ? 8.129 9.013 -4.178 1.00 51.84 95 TYR A N 1
ATOM 741 C CA . TYR A 1 95 ? 9.193 9.842 -3.631 1.00 51.84 95 TYR A CA 1
ATOM 742 C C . TYR A 1 95 ? 9.980 9.021 -2.613 1.00 51.84 95 TYR A C 1
ATOM 744 O O . TYR A 1 95 ? 9.347 8.363 -1.785 1.00 51.84 95 TYR A O 1
ATOM 752 N N . ASP A 1 96 ? 11.310 9.096 -2.691 1.00 48.62 96 ASP A N 1
ATOM 753 C CA . ASP A 1 96 ? 12.263 8.549 -1.712 1.00 48.62 96 ASP A CA 1
ATOM 754 C C . ASP A 1 96 ? 12.037 7.066 -1.324 1.00 48.62 96 ASP A C 1
ATOM 756 O O . ASP A 1 96 ? 11.878 6.736 -0.147 1.00 48.62 96 ASP A O 1
ATOM 760 N N . PRO A 1 97 ? 11.927 6.149 -2.304 1.00 50.25 97 PRO A N 1
ATOM 761 C CA . PRO A 1 97 ? 11.758 4.727 -2.032 1.00 50.25 97 PRO A CA 1
ATOM 762 C C . PRO A 1 97 ? 13.058 4.105 -1.485 1.00 50.25 97 PRO A C 1
ATOM 764 O O . PRO A 1 97 ? 14.080 4.194 -2.145 1.00 50.25 97 PRO A O 1
ATOM 767 N N . PRO A 1 98 ? 13.062 3.425 -0.330 1.00 46.50 98 PRO A N 1
ATOM 768 C CA . PRO A 1 98 ? 14.273 2.786 0.211 1.00 46.50 98 PRO A CA 1
ATOM 769 C C . PRO A 1 98 ? 14.690 1.529 -0.565 1.00 46.50 98 PRO A C 1
ATOM 771 O O . PRO A 1 98 ? 14.013 1.142 -1.516 1.00 46.50 98 PRO A O 1
ATOM 774 N N . ASP A 1 99 ? 15.756 0.851 -0.118 1.00 50.38 99 ASP A N 1
ATOM 775 C CA . ASP A 1 99 ? 16.262 -0.426 -0.662 1.00 50.38 99 ASP A CA 1
ATOM 776 C C . ASP A 1 99 ? 15.217 -1.559 -0.549 1.00 50.38 99 ASP A C 1
ATOM 778 O O . ASP A 1 99 ? 15.269 -2.425 0.332 1.00 50.38 99 ASP A O 1
ATOM 782 N N . ILE A 1 100 ? 14.206 -1.547 -1.415 1.00 53.84 100 ILE A N 1
ATOM 783 C CA . ILE A 1 100 ? 13.100 -2.504 -1.408 1.00 53.84 100 ILE A CA 1
ATOM 784 C C . ILE A 1 100 ? 12.805 -3.016 -2.814 1.00 53.84 100 ILE A C 1
ATOM 786 O O . ILE A 1 100 ? 12.979 -2.333 -3.817 1.00 53.84 100 ILE A O 1
ATOM 790 N N . SER A 1 101 ? 12.354 -4.268 -2.895 1.00 59.75 101 SER A N 1
ATOM 791 C CA . SER A 1 101 ? 11.957 -4.874 -4.166 1.00 59.75 101 SER A CA 1
ATOM 792 C C . SER A 1 101 ? 10.528 -4.469 -4.520 1.00 59.75 101 SER A C 1
ATOM 794 O O . SER A 1 101 ? 9.582 -4.830 -3.812 1.00 59.75 101 SER A O 1
ATOM 796 N N . TYR A 1 102 ? 10.371 -3.770 -5.642 1.00 59.19 102 TYR A N 1
ATOM 797 C CA . TYR A 1 102 ? 9.070 -3.400 -6.199 1.00 59.19 102 TYR A CA 1
ATOM 798 C C . TYR A 1 102 ? 8.657 -4.363 -7.300 1.00 59.19 102 TYR A C 1
ATOM 800 O O . TYR A 1 102 ? 9.438 -4.649 -8.214 1.00 59.19 102 TYR A 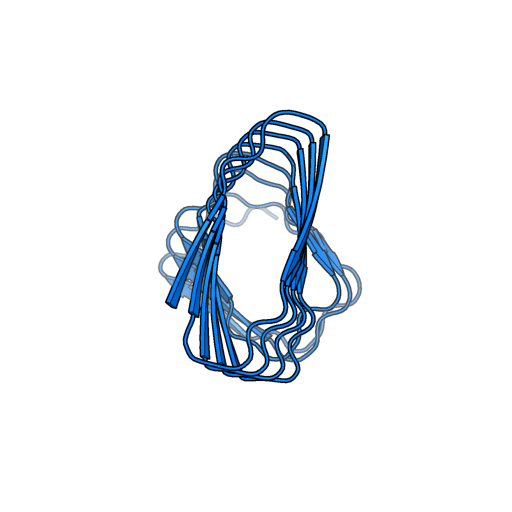O 1
ATOM 808 N N . TRP A 1 103 ? 7.436 -4.881 -7.193 1.00 60.28 103 TRP A N 1
ATOM 809 C CA . TRP A 1 103 ? 6.869 -5.808 -8.165 1.00 60.28 103 TRP A CA 1
ATOM 810 C C . TRP A 1 103 ? 5.636 -5.168 -8.798 1.00 60.28 103 TRP A C 1
ATOM 812 O O . TRP A 1 103 ? 4.646 -4.881 -8.116 1.00 60.28 103 TRP A O 1
ATOM 822 N N . PHE A 1 104 ? 5.724 -4.938 -10.105 1.00 62.50 104 PHE A N 1
ATOM 823 C CA . PHE A 1 104 ? 4.648 -4.375 -10.910 1.00 62.50 104 PHE A CA 1
ATOM 824 C C . PHE A 1 104 ? 4.049 -5.462 -11.800 1.00 62.50 104 PHE A C 1
ATOM 826 O O . PHE A 1 104 ? 4.786 -6.236 -12.416 1.00 62.50 104 PHE A O 1
ATOM 833 N N . HIS A 1 105 ? 2.721 -5.497 -11.858 1.00 56.38 105 HIS A N 1
ATOM 834 C CA . HIS A 1 105 ? 1.952 -6.443 -12.662 1.00 56.38 105 HIS A CA 1
ATOM 835 C C . HIS A 1 105 ? 0.958 -5.676 -13.536 1.00 56.38 105 HIS A C 1
ATOM 837 O O . HIS A 1 105 ? 0.223 -4.843 -12.998 1.00 56.38 105 HIS A O 1
ATOM 843 N N . ASP A 1 106 ? 0.958 -5.956 -14.844 1.00 55.00 106 ASP A N 1
ATOM 844 C CA . ASP A 1 106 ? 0.022 -5.424 -15.847 1.00 55.00 106 ASP A CA 1
ATOM 845 C C . ASP A 1 106 ? -0.241 -3.907 -15.739 1.00 55.00 106 ASP A C 1
ATOM 847 O O . ASP A 1 106 ? -1.398 -3.486 -15.608 1.00 55.00 106 ASP A O 1
ATOM 851 N N . PRO A 1 107 ? 0.795 -3.045 -15.714 1.00 52.19 107 PRO A N 1
ATOM 852 C CA . PRO A 1 107 ? 0.549 -1.615 -15.670 1.00 52.19 107 PRO A CA 1
ATOM 853 C C . PRO A 1 107 ? -0.098 -1.146 -16.984 1.00 52.19 107 PRO A C 1
ATOM 855 O O . PRO A 1 107 ? 0.340 -1.577 -18.042 1.00 52.19 107 PRO A O 1
ATOM 858 N N . PRO A 1 108 ? -1.123 -0.279 -16.961 1.00 45.78 108 PRO A N 1
ATOM 859 C CA . PRO A 1 108 ? -1.654 0.330 -18.179 1.00 45.78 108 PRO A CA 1
ATOM 860 C C . PRO A 1 108 ? -0.833 1.562 -18.605 1.00 45.78 108 PRO A C 1
ATOM 862 O O . PRO A 1 108 ? 0.082 1.975 -17.887 1.00 45.78 108 PRO A O 1
ATOM 865 N N . ASP A 1 109 ? -1.156 2.150 -19.765 1.00 45.34 109 ASP A N 1
ATOM 866 C CA . ASP A 1 109 ? -0.459 3.291 -20.388 1.00 45.34 109 ASP A CA 1
ATOM 867 C C . ASP A 1 109 ? -0.408 4.527 -19.462 1.00 45.34 109 ASP A C 1
ATOM 869 O O . ASP A 1 109 ? -1.282 5.399 -19.473 1.00 45.34 109 ASP A O 1
ATOM 873 N N . ILE A 1 110 ? 0.621 4.621 -18.614 1.00 47.75 110 ILE A N 1
ATOM 874 C CA . ILE A 1 110 ? 0.730 5.644 -17.566 1.00 47.75 110 ILE A CA 1
ATOM 875 C C . ILE A 1 110 ? 2.109 6.315 -17.584 1.00 47.75 110 ILE A C 1
ATOM 877 O O . ILE A 1 110 ? 3.153 5.688 -17.743 1.00 47.75 110 ILE A O 1
ATOM 881 N N . THR A 1 111 ? 2.120 7.626 -17.314 1.00 46.28 111 THR A N 1
ATOM 882 C CA . THR A 1 111 ? 3.341 8.361 -16.953 1.00 46.28 111 THR A CA 1
ATOM 883 C C . THR A 1 111 ? 3.718 8.077 -15.498 1.00 46.28 111 THR A C 1
ATOM 885 O O . THR A 1 111 ? 3.105 8.618 -14.572 1.00 46.28 111 THR A O 1
ATOM 888 N N . TYR A 1 112 ? 4.766 7.288 -15.286 1.00 49.16 112 TYR A N 1
ATOM 889 C CA . TYR A 1 112 ? 5.399 7.137 -13.977 1.00 49.16 112 TYR A CA 1
ATOM 890 C C . TYR A 1 112 ? 6.427 8.249 -13.760 1.00 49.16 112 TYR A C 1
ATOM 892 O O . TYR A 1 112 ? 7.270 8.507 -14.622 1.00 49.16 112 TYR A O 1
ATOM 900 N N . ARG A 1 113 ? 6.370 8.923 -12.605 1.00 49.91 113 ARG A N 1
ATOM 901 C CA . ARG A 1 113 ? 7.386 9.909 -12.212 1.00 49.91 113 ARG A CA 1
ATOM 902 C C . ARG A 1 113 ? 8.029 9.505 -10.892 1.00 49.91 113 ARG A C 1
ATOM 904 O O . ARG A 1 113 ? 7.345 9.439 -9.867 1.00 49.91 113 ARG A O 1
ATOM 911 N N . PHE A 1 114 ? 9.338 9.299 -10.940 1.00 52.72 114 PHE A N 1
ATOM 912 C CA . PHE A 1 114 ? 10.180 8.921 -9.810 1.00 52.72 114 PHE A CA 1
ATOM 913 C C . PHE A 1 114 ? 11.098 10.094 -9.439 1.00 52.72 114 PHE A C 1
ATOM 915 O O . PHE A 1 114 ? 11.521 10.838 -10.325 1.00 52.72 114 PHE A O 1
ATOM 922 N N . HIS A 1 115 ? 11.375 10.271 -8.148 1.00 46.12 115 HIS A N 1
ATOM 923 C CA . HIS A 1 115 ? 12.326 11.262 -7.630 1.00 46.12 115 HIS A CA 1
ATOM 924 C C . HIS A 1 115 ? 13.207 10.585 -6.574 1.00 46.12 115 HIS A C 1
ATOM 926 O O . HIS A 1 115 ? 12.650 9.839 -5.766 1.00 46.12 115 HIS A O 1
ATOM 932 N N . ASP A 1 116 ? 14.513 10.878 -6.602 1.00 44.03 116 ASP A N 1
ATOM 933 C CA . ASP A 1 116 ? 15.540 10.519 -5.607 1.00 44.03 116 ASP A CA 1
ATOM 934 C C . ASP A 1 116 ? 15.506 9.040 -5.172 1.00 44.03 116 ASP A C 1
ATOM 936 O O . ASP A 1 116 ? 14.801 8.660 -4.241 1.00 44.03 116 ASP A O 1
ATOM 940 N N . LEU A 1 117 ? 16.249 8.187 -5.885 1.00 43.75 117 LEU A N 1
ATOM 941 C CA . LEU A 1 117 ? 16.265 6.732 -5.697 1.00 43.75 117 LEU A CA 1
ATOM 942 C C . LEU A 1 117 ? 17.623 6.263 -5.105 1.00 43.75 117 LEU A C 1
ATOM 944 O O . LEU A 1 117 ? 18.657 6.582 -5.691 1.00 43.75 117 LEU A O 1
ATOM 948 N N . PRO A 1 118 ? 17.665 5.504 -3.994 1.00 42.47 118 PRO A N 1
ATOM 949 C CA . PRO A 1 118 ? 18.791 4.633 -3.627 1.00 42.47 118 PRO A CA 1
ATOM 950 C C . PRO A 1 118 ? 18.799 3.317 -4.451 1.00 42.47 118 PRO A C 1
ATOM 952 O O . PRO A 1 118 ? 18.035 3.182 -5.411 1.00 42.47 118 PRO A O 1
ATOM 955 N N . ASP A 1 119 ? 19.685 2.366 -4.124 1.00 45.78 119 ASP A N 1
ATOM 956 C CA . ASP A 1 119 ? 19.925 1.107 -4.859 1.00 45.78 119 ASP A CA 1
ATOM 957 C C . ASP A 1 119 ? 18.678 0.194 -4.886 1.00 45.78 119 ASP A C 1
ATOM 959 O O . ASP A 1 119 ? 18.429 -0.617 -3.991 1.00 45.78 119 ASP A O 1
ATOM 963 N N . ILE A 1 120 ? 17.872 0.286 -5.948 1.00 50.78 120 ILE A N 1
ATOM 964 C CA . ILE A 1 120 ? 16.585 -0.423 -6.046 1.00 50.78 120 ILE A CA 1
ATOM 965 C C . ILE A 1 120 ? 16.605 -1.473 -7.157 1.00 50.78 120 ILE A C 1
ATOM 967 O O . ILE A 1 120 ? 17.037 -1.226 -8.286 1.00 50.78 120 ILE A O 1
ATOM 971 N N . SER A 1 121 ? 16.061 -2.656 -6.850 1.00 51.44 121 SER A N 1
ATOM 972 C CA . SER A 1 121 ? 15.748 -3.683 -7.846 1.00 51.44 121 SER A CA 1
ATOM 973 C C . SER A 1 121 ? 14.267 -3.632 -8.213 1.00 51.44 121 SER A C 1
ATOM 975 O O . SER A 1 121 ? 13.388 -3.886 -7.382 1.00 51.44 121 SER A O 1
ATOM 977 N N . TYR A 1 122 ? 13.999 -3.332 -9.481 1.00 54.41 122 TYR A N 1
ATOM 978 C CA . TYR A 1 122 ? 12.65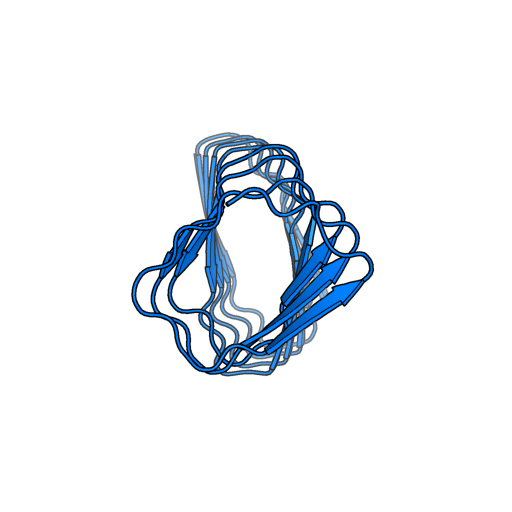6 -3.326 -10.046 1.00 54.41 122 TYR A CA 1
ATOM 979 C C . TYR A 1 122 ? 12.418 -4.584 -10.875 1.00 54.41 122 TYR A C 1
ATOM 981 O O . TYR A 1 122 ? 13.253 -4.970 -11.704 1.00 54.41 122 TYR A O 1
ATOM 989 N N . ARG A 1 123 ? 11.248 -5.202 -10.689 1.00 54.03 123 ARG A N 1
ATOM 990 C CA . ARG A 1 123 ? 10.797 -6.312 -11.526 1.00 54.03 123 ARG A CA 1
ATOM 991 C C . ARG A 1 123 ? 9.447 -5.998 -12.152 1.00 54.03 123 ARG A C 1
ATOM 993 O O . ARG A 1 123 ? 8.481 -5.711 -11.443 1.00 54.03 123 ARG A O 1
ATOM 1000 N N . PHE A 1 124 ? 9.409 -6.103 -13.473 1.00 56.41 124 PHE A N 1
ATOM 1001 C CA . PHE A 1 124 ? 8.220 -5.874 -14.283 1.00 56.41 124 PHE A CA 1
ATOM 1002 C C . PHE A 1 124 ? 7.793 -7.173 -14.958 1.00 56.41 124 PHE A C 1
ATOM 1004 O O . PHE A 1 124 ? 8.635 -7.964 -15.398 1.00 56.41 124 PHE A O 1
ATOM 1011 N N . HIS A 1 125 ? 6.483 -7.363 -15.022 1.00 53.59 125 HIS A N 1
ATOM 1012 C CA . HIS A 1 125 ? 5.814 -8.401 -15.789 1.00 53.59 125 HIS A CA 1
ATOM 1013 C C . HIS A 1 125 ? 4.857 -7.694 -16.758 1.00 53.59 125 HIS A C 1
ATOM 1015 O O . HIS A 1 125 ? 4.060 -6.882 -16.286 1.00 53.59 125 HIS A O 1
ATOM 1021 N N . ASP A 1 126 ? 5.001 -7.953 -18.063 1.00 52.72 126 ASP A N 1
ATOM 1022 C CA . ASP A 1 126 ? 4.179 -7.392 -19.151 1.00 52.72 126 ASP A CA 1
ATOM 1023 C C . ASP A 1 126 ? 4.117 -5.840 -19.182 1.00 52.72 126 ASP A C 1
ATOM 1025 O O . ASP A 1 126 ? 3.064 -5.244 -18.945 1.00 52.72 126 ASP A O 1
ATOM 1029 N N . PRO A 1 127 ? 5.245 -5.137 -19.424 1.00 48.38 127 PRO A N 1
ATOM 1030 C CA . PRO A 1 127 ? 5.265 -3.672 -19.479 1.00 48.38 127 PRO A CA 1
ATOM 1031 C C . PRO A 1 127 ? 4.645 -3.123 -20.791 1.00 48.38 127 PRO A C 1
ATOM 1033 O O . PRO A 1 127 ? 5.022 -3.591 -21.863 1.00 48.38 127 PRO A O 1
ATOM 1036 N N . PRO A 1 128 ? 3.761 -2.103 -20.754 1.00 43.72 128 PRO A N 1
ATOM 1037 C CA . PRO A 1 128 ? 3.263 -1.411 -21.948 1.00 43.72 128 PRO A CA 1
ATOM 1038 C C . PRO A 1 128 ? 4.298 -0.421 -22.530 1.00 43.72 128 PRO A C 1
ATOM 1040 O O . PRO A 1 128 ? 5.405 -0.267 -22.000 1.00 43.72 128 PRO A O 1
ATOM 1043 N N . ASP A 1 129 ? 3.922 0.296 -23.596 1.00 43.94 129 ASP A N 1
ATOM 1044 C CA . ASP A 1 129 ? 4.697 1.382 -24.217 1.00 43.94 129 ASP A CA 1
ATOM 1045 C C . ASP A 1 129 ? 4.822 2.590 -23.256 1.00 43.94 129 ASP A C 1
ATOM 1047 O O . ASP A 1 129 ? 3.994 3.502 -23.232 1.00 43.94 129 ASP A O 1
ATOM 1051 N N . ILE A 1 130 ? 5.853 2.607 -22.403 1.00 46.44 130 ILE A N 1
ATOM 1052 C CA . ILE A 1 130 ? 5.984 3.598 -21.316 1.00 46.44 130 ILE A CA 1
ATOM 1053 C C . ILE A 1 130 ? 6.911 4.765 -21.690 1.00 46.44 130 ILE A C 1
ATOM 1055 O O . ILE A 1 130 ? 8.067 4.582 -22.070 1.00 46.44 130 ILE A O 1
ATOM 1059 N N . SER A 1 131 ? 6.448 5.998 -21.434 1.00 39.78 131 SER A N 1
ATOM 1060 C CA . SER A 1 131 ? 7.310 7.182 -21.318 1.00 39.78 131 SER A CA 1
ATOM 1061 C C . SER A 1 131 ? 7.823 7.325 -19.882 1.00 39.78 131 SER A C 1
ATOM 1063 O O . SER A 1 131 ? 7.086 7.711 -18.970 1.00 39.78 131 SER A O 1
ATOM 1065 N N . TYR A 1 132 ? 9.103 7.023 -19.675 1.00 45.62 132 TYR A N 1
ATOM 1066 C CA . TYR A 1 132 ? 9.784 7.238 -18.401 1.00 45.62 132 TYR A CA 1
ATOM 1067 C C . TYR A 1 132 ? 10.407 8.636 -18.369 1.00 45.62 132 TYR A C 1
ATOM 1069 O O . TYR A 1 132 ? 11.113 9.035 -19.296 1.00 45.62 132 TYR A O 1
ATOM 1077 N N . ARG A 1 133 ? 10.201 9.387 -17.282 1.00 39.97 133 ARG A N 1
ATOM 1078 C CA . ARG A 1 133 ? 10.953 10.624 -17.024 1.00 39.97 133 ARG A CA 1
ATOM 1079 C C . ARG A 1 133 ? 11.696 10.502 -15.700 1.00 39.97 133 ARG A C 1
ATOM 1081 O O . ARG A 1 133 ? 11.070 10.458 -14.643 1.00 39.97 133 ARG A O 1
ATOM 1088 N N . PHE A 1 134 ? 13.022 10.495 -15.788 1.00 45.03 134 PHE A N 1
ATOM 1089 C CA . PHE A 1 134 ? 13.933 10.454 -14.649 1.00 45.03 134 PHE A CA 1
ATOM 1090 C C . PHE A 1 134 ? 14.508 11.843 -14.364 1.00 45.03 134 PHE A C 1
ATOM 1092 O O . PHE A 1 134 ? 14.759 12.623 -15.285 1.00 45.03 134 PHE A O 1
ATOM 1099 N N . HIS A 1 135 ? 14.747 12.123 -13.090 1.00 38.91 135 HIS A N 1
ATOM 1100 C CA . HIS A 1 135 ? 15.600 13.209 -12.622 1.00 38.91 135 HIS A CA 1
ATOM 1101 C C . HIS A 1 135 ? 16.627 12.562 -11.674 1.00 38.91 135 HIS A C 1
ATOM 1103 O O . HIS A 1 135 ? 16.203 11.855 -10.768 1.00 38.91 135 HIS A O 1
ATOM 1109 N N . ASP A 1 136 ? 17.928 12.727 -11.960 1.00 39.97 136 ASP A N 1
ATOM 1110 C CA . ASP A 1 136 ? 19.089 12.106 -11.278 1.00 39.97 136 ASP A CA 1
ATOM 1111 C C . ASP A 1 136 ? 19.079 10.554 -11.182 1.00 39.97 136 ASP A C 1
ATOM 1113 O O . ASP A 1 136 ? 18.626 9.991 -10.188 1.00 39.97 136 ASP A O 1
ATOM 1117 N N . PRO A 1 137 ? 19.569 9.819 -12.209 1.00 37.81 137 PRO A N 1
ATOM 1118 C CA . PRO A 1 137 ? 19.545 8.350 -12.225 1.00 37.81 137 PRO A CA 1
ATOM 1119 C C . PRO A 1 137 ? 20.690 7.706 -11.398 1.00 37.81 137 PRO A C 1
ATOM 1121 O O . PRO A 1 137 ? 21.853 8.006 -11.674 1.00 37.81 137 PRO A O 1
ATOM 1124 N N . PRO A 1 138 ? 20.406 6.795 -10.441 1.00 43.59 138 PRO A N 1
ATOM 1125 C CA . PRO A 1 138 ? 21.412 5.985 -9.727 1.00 43.59 138 PRO A CA 1
ATOM 1126 C C . PRO A 1 138 ? 21.743 4.649 -10.443 1.00 43.59 138 PRO A C 1
ATOM 1128 O O . PRO A 1 138 ? 21.260 4.388 -11.549 1.00 43.59 138 PRO A O 1
ATOM 1131 N N . ASP A 1 139 ? 22.537 3.781 -9.797 1.00 42.56 139 ASP A N 1
ATOM 1132 C CA . ASP A 1 139 ? 22.835 2.399 -10.220 1.00 42.56 139 ASP A CA 1
ATOM 1133 C C . ASP A 1 139 ? 21.588 1.491 -10.089 1.00 42.56 139 ASP A C 1
ATOM 1135 O O . ASP A 1 139 ? 21.370 0.804 -9.094 1.00 42.56 139 ASP A O 1
ATOM 1139 N N . ILE A 1 140 ? 20.720 1.484 -11.106 1.00 48.03 140 ILE A N 1
ATOM 1140 C CA . ILE A 1 140 ? 19.460 0.717 -11.092 1.00 48.03 140 ILE A CA 1
ATOM 1141 C C . ILE A 1 140 ? 19.628 -0.646 -11.778 1.00 48.03 140 ILE A C 1
ATOM 1143 O O . ILE A 1 140 ? 20.089 -0.731 -12.919 1.00 48.03 140 ILE A O 1
ATOM 1147 N N . SER A 1 141 ? 19.160 -1.721 -11.130 1.00 46.06 141 SER A N 1
ATOM 1148 C CA . SER A 1 141 ? 19.034 -3.045 -11.755 1.00 46.06 141 SER A CA 1
ATOM 1149 C C . SER A 1 141 ? 17.587 -3.326 -12.162 1.00 46.06 141 SER A C 1
ATOM 1151 O O . SER A 1 141 ? 16.695 -3.464 -11.319 1.00 46.06 141 SER A O 1
ATOM 1153 N N . TYR A 1 142 ? 17.364 -3.452 -13.470 1.00 49.50 142 TYR A N 1
ATOM 1154 C CA . TYR A 1 142 ? 16.071 -3.807 -14.046 1.00 49.50 142 TYR A CA 1
ATOM 1155 C C . TYR A 1 142 ? 16.036 -5.277 -14.453 1.00 49.50 142 TYR A C 1
ATOM 1157 O O . TYR A 1 142 ? 16.968 -5.790 -15.079 1.00 49.50 142 TYR A O 1
ATOM 1165 N N . ARG A 1 143 ? 14.919 -5.948 -14.168 1.00 45.50 143 ARG A N 1
ATOM 1166 C CA . ARG A 1 143 ? 14.607 -7.252 -14.756 1.00 45.50 143 ARG A CA 1
ATOM 1167 C C . ARG A 1 143 ? 13.204 -7.226 -15.349 1.00 45.50 143 ARG A C 1
ATOM 1169 O O . ARG A 1 143 ? 12.219 -7.151 -14.616 1.00 45.50 143 ARG A O 1
ATOM 1176 N N . PHE A 1 144 ? 13.143 -7.350 -16.667 1.00 50.94 144 PHE A N 1
ATOM 1177 C CA . PHE A 1 144 ? 11.908 -7.496 -17.428 1.00 50.94 144 PHE A CA 1
ATOM 1178 C C . PHE A 1 144 ? 11.648 -8.978 -17.694 1.00 50.94 144 PHE A C 1
ATOM 1180 O O . PHE A 1 144 ? 12.577 -9.726 -18.014 1.00 50.94 144 PHE A O 1
ATOM 1187 N N . HIS A 1 145 ? 10.399 -9.398 -17.543 1.00 48.31 145 HIS A N 1
ATOM 1188 C CA . HIS A 1 145 ? 9.871 -10.557 -18.257 1.00 48.31 145 HIS A CA 1
ATOM 1189 C C . HIS A 1 145 ? 9.038 -9.978 -19.403 1.00 48.31 145 HIS A C 1
ATOM 1191 O O . HIS A 1 145 ? 8.098 -9.244 -19.121 1.00 48.31 145 HIS A O 1
ATOM 1197 N N . ASP A 1 146 ? 9.494 -10.231 -20.638 1.00 51.75 146 ASP A N 1
ATOM 1198 C CA . ASP A 1 146 ? 9.045 -9.653 -21.920 1.00 51.75 146 ASP A CA 1
ATOM 1199 C C . ASP A 1 146 ? 9.370 -8.143 -22.119 1.00 51.75 146 ASP A C 1
ATOM 1201 O O . ASP A 1 146 ? 8.834 -7.286 -21.419 1.00 51.75 146 ASP A O 1
ATOM 1205 N N . PRO A 1 147 ? 10.325 -7.774 -23.007 1.00 44.44 147 PRO A N 1
ATOM 1206 C CA . PRO A 1 147 ? 10.748 -6.380 -23.201 1.00 44.44 147 PRO A CA 1
ATOM 1207 C C . PRO A 1 147 ? 9.762 -5.579 -24.081 1.00 44.44 147 PRO A C 1
ATOM 1209 O O . PRO A 1 147 ? 9.256 -6.136 -25.054 1.00 44.44 147 PRO A O 1
ATOM 1212 N N . PRO A 1 148 ? 9.531 -4.280 -23.796 1.00 44.12 148 PRO A N 1
ATOM 1213 C CA . PRO A 1 148 ? 8.655 -3.427 -24.604 1.00 44.12 148 PRO A CA 1
ATOM 1214 C C . PRO A 1 148 ? 9.294 -3.055 -25.953 1.00 44.12 148 PRO A C 1
ATOM 1216 O O . PRO A 1 148 ? 10.524 -3.066 -26.090 1.00 44.12 148 PRO A O 1
ATOM 1219 N N . ASP A 1 149 ? 8.471 -2.661 -26.928 1.00 39.72 149 ASP A N 1
ATOM 1220 C CA . ASP A 1 149 ? 8.941 -2.048 -28.173 1.00 39.72 149 ASP A CA 1
ATOM 1221 C C . ASP A 1 149 ? 9.464 -0.628 -27.873 1.00 39.72 149 ASP A C 1
ATOM 1223 O O . ASP A 1 149 ? 8.724 0.295 -27.544 1.00 39.72 149 ASP A O 1
ATOM 1227 N N . ILE A 1 150 ? 10.784 -0.435 -27.942 1.00 36.44 150 ILE A N 1
ATOM 1228 C CA . ILE A 1 150 ? 11.429 0.850 -27.630 1.00 36.44 150 ILE A CA 1
ATOM 1229 C C . ILE A 1 150 ? 11.471 1.721 -28.894 1.00 36.44 150 ILE A C 1
ATOM 1231 O O . ILE A 1 150 ? 12.244 1.444 -29.813 1.00 36.44 150 ILE A O 1
ATOM 1235 N N . SER A 1 151 ? 10.708 2.818 -28.932 1.00 29.66 151 SER A N 1
ATOM 1236 C CA . SER A 1 151 ? 10.910 3.904 -29.905 1.00 29.66 151 SER A CA 1
ATOM 1237 C C . SER A 1 151 ? 11.805 5.003 -29.315 1.00 29.66 151 SER A C 1
ATOM 1239 O O . SER A 1 151 ? 11.507 5.506 -28.231 1.00 29.66 151 SER A O 1
ATOM 1241 N N . TYR A 1 152 ? 12.880 5.365 -30.026 1.00 29.42 152 TYR A N 1
ATOM 1242 C CA . TYR A 1 152 ? 13.791 6.472 -29.684 1.00 29.42 152 TYR A CA 1
ATOM 1243 C C . TYR A 1 152 ? 13.150 7.855 -29.831 1.00 29.42 152 TYR A C 1
ATOM 1245 O O . TYR A 1 152 ? 12.380 8.047 -30.800 1.00 29.42 152 TYR A O 1
#